Protein AF-A0A2H0CZ23-F1 (afdb_monomer)

Nearest PDB structures (foldseek):
  6t1f-assembly2_D  TM=4.461E-01  e=4.868E+00  Caulobacter vibrioides NA1000
  6t1f-assembly2_C  TM=4.596E-01  e=5.507E+00  Ca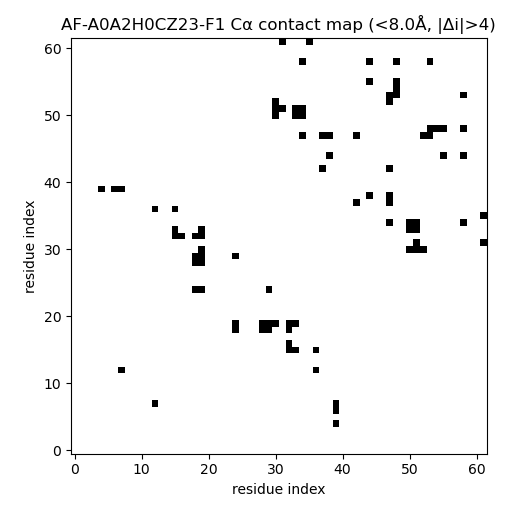ulobacter vibrioides NA1000
  6s6h-assembly1_A  TM=4.287E-01  e=5.507E+00  Caulobacter vibrioides NA1000

Mean predicted aligned error: 4.85 Å

Organism: NCBI:txid1974621

Radius of gyration: 11.57 Å; Cα contacts (8 Å, |Δi|>4): 46; chains: 1; bounding box: 27×20×35 Å

pLDDT: mean 87.69, std 11.13, range [39.78, 94.38]

Solvent-accessible surface area (backbone atoms only — not comparable to full-atom values): 3752 Å² total; per-residue (Å²): 132,79,80,76,74,79,72,73,51,74,66,57,52,49,52,36,53,48,46,57,70,39,89,84,50,51,73,68,55,28,28,50,36,51,38,54,53,38,55,64,69,69,52,55,69,70,55,42,23,68,77,41,70,43,51,75,67,59,63,74,72,108

Structure (mmCIF, N/CA/C/O backbone):
data_AF-A0A2H0CZ23-F1
#
_entry.id   AF-A0A2H0CZ23-F1
#
loop_
_atom_site.group_PDB
_atom_site.id
_atom_site.type_symbol
_atom_site.label_atom_id
_atom_site.label_alt_id
_atom_site.label_comp_id
_atom_site.label_asym_id
_atom_site.label_entity_id
_atom_site.label_seq_id
_atom_site.pdbx_PDB_ins_code
_atom_site.Cartn_x
_atom_site.Cartn_y
_atom_site.Cartn_z
_atom_site.occupancy
_atom_site.B_iso_or_equiv
_atom_site.auth_seq_id
_atom_site.auth_comp_id
_atom_site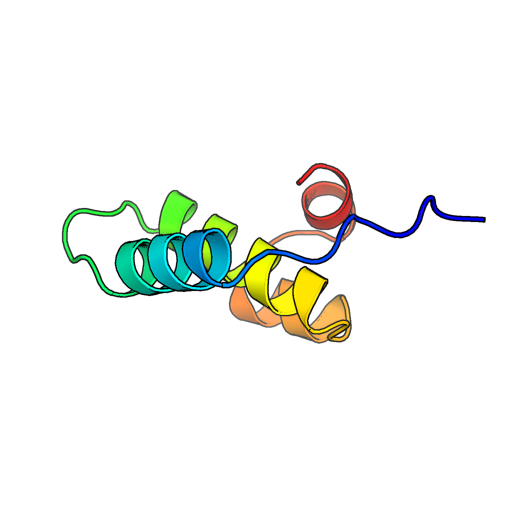.auth_asym_id
_atom_site.auth_atom_id
_atom_site.pdbx_PDB_model_num
ATOM 1 N N . MET A 1 1 ? 3.172 -12.270 -18.112 1.00 39.78 1 MET A N 1
ATOM 2 C CA . MET A 1 1 ? 1.763 -11.854 -17.984 1.00 39.78 1 MET A CA 1
ATOM 3 C C . MET A 1 1 ? 1.491 -11.842 -16.487 1.00 39.78 1 MET A C 1
ATOM 5 O O . MET A 1 1 ? 1.365 -12.915 -15.920 1.00 39.78 1 MET A O 1
ATOM 9 N N . TRP A 1 2 ? 1.624 -10.694 -15.812 1.00 52.41 2 TRP A N 1
ATOM 10 C CA . TRP A 1 2 ? 1.369 -10.644 -14.367 1.00 52.41 2 TRP A CA 1
ATOM 11 C C . TRP A 1 2 ? -0.115 -10.933 -14.154 1.00 52.41 2 TRP A C 1
ATOM 13 O O . TRP A 1 2 ? -0.950 -10.281 -14.784 1.00 52.41 2 TRP A O 1
ATOM 23 N N . GLU A 1 3 ? -0.424 -11.964 -13.362 1.00 50.97 3 GLU A N 1
ATOM 24 C CA . GLU A 1 3 ? -1.776 -12.200 -12.862 1.00 50.97 3 GLU A CA 1
ATOM 25 C C . GLU A 1 3 ? -2.286 -10.864 -12.335 1.00 50.97 3 GLU A C 1
ATOM 27 O O . GLU A 1 3 ? -1.674 -10.265 -11.453 1.00 50.97 3 GLU A O 1
ATOM 32 N N . LYS A 1 4 ? -3.332 -10.334 -12.974 1.00 57.62 4 LYS A N 1
ATOM 33 C CA . LYS A 1 4 ? -3.905 -9.045 -12.602 1.00 57.62 4 LYS A CA 1
ATOM 34 C C . LYS A 1 4 ? -4.295 -9.150 -11.134 1.00 57.62 4 LYS A C 1
ATOM 36 O O . LYS A 1 4 ? -5.224 -9.895 -10.819 1.00 57.62 4 LYS A O 1
ATOM 41 N N . CYS A 1 5 ? -3.570 -8.448 -10.261 1.00 65.50 5 CYS A N 1
ATOM 42 C CA . CYS A 1 5 ? -3.919 -8.330 -8.853 1.00 65.50 5 CYS A CA 1
ATOM 43 C C . CYS A 1 5 ? -5.421 -8.060 -8.762 1.00 65.50 5 CYS A C 1
ATOM 45 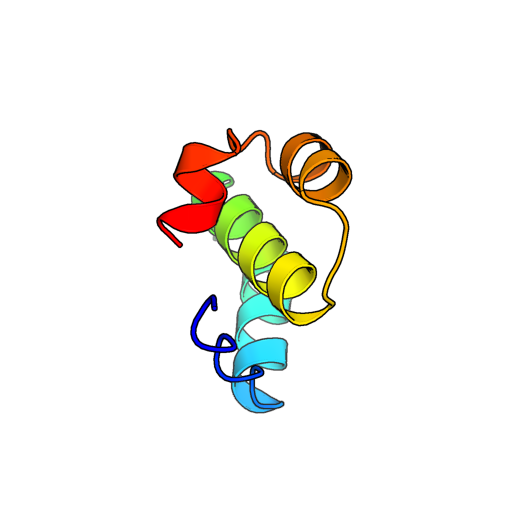O O . CYS A 1 5 ? -5.953 -7.191 -9.460 1.00 65.50 5 CYS A O 1
ATOM 47 N N . LYS A 1 6 ? -6.126 -8.868 -7.969 1.00 74.31 6 LYS A N 1
ATOM 48 C CA . LYS A 1 6 ? -7.565 -8.709 -7.797 1.00 74.31 6 LYS A CA 1
ATOM 49 C C . LYS A 1 6 ? -7.806 -7.315 -7.221 1.00 74.31 6 LYS A C 1
ATOM 51 O O . LYS A 1 6 ? -7.301 -7.028 -6.139 1.00 74.31 6 LYS A O 1
ATOM 56 N N . LYS A 1 7 ? -8.560 -6.479 -7.947 1.00 87.25 7 LYS A N 1
ATOM 57 C CA . LYS A 1 7 ? -8.931 -5.138 -7.480 1.00 87.25 7 LYS A CA 1
ATOM 58 C C . LYS A 1 7 ? -9.542 -5.223 -6.085 1.00 87.25 7 LYS A C 1
ATOM 60 O O . LYS A 1 7 ? -10.332 -6.136 -5.801 1.00 87.25 7 LYS A O 1
ATOM 65 N N . LEU A 1 8 ? -9.172 -4.278 -5.234 1.00 90.56 8 LEU A N 1
ATOM 66 C CA . LEU A 1 8 ? -9.711 -4.152 -3.893 1.00 90.56 8 LEU A CA 1
ATOM 67 C C . LEU A 1 8 ? -11.209 -3.863 -3.974 1.00 90.56 8 LEU A C 1
ATOM 69 O O . LEU A 1 8 ? -11.685 -3.095 -4.810 1.00 90.56 8 LEU A O 1
ATOM 73 N N . ASN A 1 9 ? -11.977 -4.481 -3.083 1.00 93.38 9 ASN A N 1
ATOM 74 C CA . ASN A 1 9 ? -13.372 -4.108 -2.907 1.00 93.38 9 ASN A CA 1
ATOM 75 C C . ASN A 1 9 ? -13.491 -2.858 -2.019 1.00 93.38 9 ASN A C 1
ATOM 77 O O . ASN A 1 9 ? -12.565 -2.474 -1.303 1.00 93.38 9 ASN A O 1
ATOM 81 N N . GLN A 1 10 ? -14.672 -2.240 -2.019 1.00 92.94 10 GLN A N 1
ATOM 82 C CA . GLN A 1 10 ? -14.912 -1.001 -1.278 1.00 92.94 10 GLN A CA 1
ATOM 83 C C . GLN A 1 10 ? -14.678 -1.135 0.236 1.00 92.94 10 GLN A C 1
ATOM 85 O O . GLN A 1 10 ? -14.222 -0.187 0.872 1.00 92.94 10 GLN A O 1
ATOM 90 N N . LYS A 1 11 ? -14.932 -2.318 0.812 1.00 94.19 11 LYS A N 1
ATOM 91 C CA . LYS A 1 11 ? -14.665 -2.592 2.229 1.00 94.19 11 LYS A CA 1
ATOM 92 C C . LYS A 1 11 ? -13.162 -2.577 2.521 1.00 94.19 11 LYS A C 1
ATOM 94 O O . LYS A 1 11 ? -12.746 -1.948 3.484 1.00 94.19 11 LYS A O 1
ATOM 99 N N . GLN A 1 12 ? -12.354 -3.204 1.669 1.00 93.44 12 GLN A N 1
ATOM 100 C CA . GLN A 1 12 ? -10.895 -3.215 1.796 1.00 93.44 12 GLN A CA 1
ATOM 101 C C . GLN A 1 12 ? -10.307 -1.810 1.640 1.00 93.44 12 GLN A C 1
ATOM 103 O O . GLN A 1 12 ? -9.454 -1.416 2.428 1.00 93.44 12 GLN A O 1
ATOM 108 N N . ILE A 1 13 ? -10.798 -1.027 0.673 1.00 94.19 13 ILE A N 1
ATOM 109 C CA . ILE A 1 13 ? -10.384 0.374 0.497 1.00 94.19 13 ILE A CA 1
ATOM 110 C C . ILE A 1 13 ? -10.695 1.186 1.762 1.00 94.19 13 ILE A C 1
ATOM 112 O O . ILE A 1 13 ? -9.845 1.935 2.242 1.00 94.19 13 ILE A O 1
ATOM 116 N N . TYR A 1 14 ? -11.889 1.005 2.333 1.00 94.38 14 TYR A N 1
ATOM 117 C CA . TYR A 1 14 ? -12.294 1.669 3.571 1.00 94.38 14 TYR A CA 1
ATOM 118 C C . TYR A 1 14 ? -11.423 1.262 4.771 1.00 94.38 14 TYR A C 1
ATOM 120 O O . TYR A 1 14 ? -10.957 2.123 5.514 1.00 94.38 14 TYR A O 1
ATOM 128 N N . GLU A 1 15 ? -11.146 -0.032 4.940 1.00 93.25 15 GLU A N 1
ATOM 129 C CA . GLU A 1 15 ? -10.278 -0.544 6.008 1.00 93.25 15 GLU A CA 1
ATOM 130 C C . GLU A 1 15 ? -8.849 0.002 5.899 1.00 93.25 15 GLU A C 1
ATOM 132 O O . GLU A 1 15 ? -8.282 0.450 6.896 1.00 93.25 15 GLU A O 1
ATOM 137 N N . LEU A 1 16 ? -8.283 0.038 4.690 1.00 93.56 16 LEU A N 1
ATOM 138 C CA . LEU A 1 16 ? -6.951 0.593 4.442 1.00 93.56 16 LEU A CA 1
ATOM 139 C C . LEU A 1 16 ? -6.912 2.106 4.681 1.00 93.56 16 LEU A C 1
ATOM 141 O O . LEU A 1 16 ? -5.968 2.605 5.291 1.00 93.56 16 LEU A O 1
ATOM 145 N N . GLY A 1 17 ? -7.948 2.834 4.259 1.00 92.50 17 GLY A N 1
ATOM 146 C CA . GLY A 1 17 ? -8.091 4.261 4.543 1.00 92.50 17 GLY A CA 1
ATOM 147 C C . GLY A 1 17 ? -8.171 4.545 6.044 1.00 92.50 17 GLY A C 1
ATOM 148 O O . GLY A 1 17 ? -7.509 5.455 6.540 1.00 92.50 17 GLY A O 1
ATOM 149 N N . ASN A 1 18 ? -8.916 3.732 6.793 1.00 93.12 18 ASN A N 1
ATOM 150 C CA . ASN A 1 18 ? -8.967 3.835 8.249 1.00 93.12 18 ASN A CA 1
ATOM 151 C C . ASN A 1 18 ? -7.605 3.560 8.884 1.00 93.12 18 ASN A C 1
ATOM 153 O O . ASN A 1 18 ? -7.196 4.316 9.758 1.00 93.12 18 ASN A O 1
ATOM 157 N N . LEU A 1 19 ? -6.882 2.540 8.417 1.00 91.56 19 LEU A N 1
ATOM 158 C CA . LEU A 1 19 ? -5.544 2.222 8.917 1.00 91.56 19 LEU A CA 1
ATOM 159 C C . LEU A 1 19 ? -4.582 3.403 8.728 1.00 91.56 19 LEU A C 1
ATOM 161 O O . LEU A 1 19 ? -3.799 3.721 9.614 1.00 91.56 19 LEU A O 1
ATOM 165 N N . ILE A 1 20 ? -4.659 4.093 7.590 1.00 91.50 20 ILE A N 1
ATOM 166 C CA . ILE A 1 20 ? -3.815 5.265 7.312 1.00 91.50 20 ILE A CA 1
ATOM 167 C C . ILE A 1 20 ? -4.132 6.434 8.252 1.00 91.50 20 ILE A C 1
ATOM 169 O O . ILE A 1 20 ? -3.226 7.172 8.636 1.00 91.50 20 ILE A O 1
ATOM 173 N N . ASN A 1 21 ? -5.402 6.601 8.622 1.00 90.06 21 ASN A N 1
ATOM 174 C CA . ASN A 1 21 ? -5.874 7.726 9.429 1.00 90.06 21 ASN A CA 1
ATOM 175 C C . ASN A 1 21 ? -5.854 7.459 10.946 1.00 90.06 21 ASN A C 1
ATOM 177 O O . ASN A 1 21 ? -6.038 8.387 11.735 1.00 90.06 21 ASN A O 1
ATOM 181 N N . GLN A 1 22 ? -5.646 6.215 11.381 1.00 90.69 22 GLN A N 1
ATOM 182 C CA . GLN A 1 22 ? -5.596 5.855 12.796 1.00 90.69 22 GLN A CA 1
ATOM 183 C C . GLN A 1 22 ? -4.247 6.228 13.424 1.00 90.69 22 GLN A C 1
ATOM 185 O O . GLN A 1 22 ? -3.192 5.754 13.014 1.00 90.69 22 GLN A O 1
ATOM 190 N N . SER A 1 23 ? -4.282 7.018 14.501 1.00 77.06 23 SER A N 1
ATOM 191 C CA . SER A 1 23 ? -3.080 7.440 15.240 1.00 77.06 23 SER A CA 1
ATOM 192 C C . SER A 1 23 ? -2.350 6.299 15.962 1.00 77.06 23 SER A C 1
ATOM 194 O O . SER A 1 23 ? -1.197 6.466 16.353 1.00 77.06 23 SER A O 1
ATOM 196 N N . GLN A 1 24 ? -3.011 5.151 16.147 1.00 86.62 24 GLN A N 1
ATOM 197 C CA . GLN A 1 24 ? -2.444 3.961 16.792 1.00 86.62 24 GLN A CA 1
ATOM 198 C C . GLN A 1 24 ? -1.692 3.045 15.817 1.00 86.62 24 GLN A C 1
ATOM 200 O O . GLN A 1 24 ? -0.953 2.167 16.260 1.00 86.62 24 GLN A O 1
ATOM 205 N N . SER A 1 25 ? -1.861 3.228 14.505 1.00 88.31 25 SER A N 1
ATOM 206 C CA . SER A 1 25 ? -1.176 2.410 13.508 1.00 88.31 25 SER A CA 1
ATOM 207 C C . SER A 1 25 ? 0.307 2.752 13.457 1.00 88.31 25 SER A C 1
ATOM 209 O O . SER A 1 25 ? 0.712 3.919 13.449 1.00 88.31 25 SER A O 1
A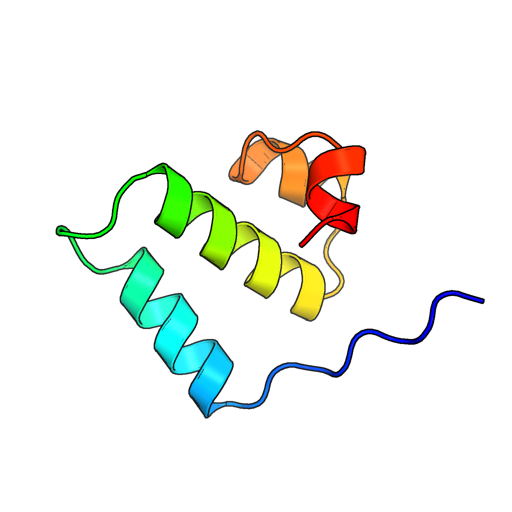TOM 211 N N . SER A 1 26 ? 1.156 1.730 13.387 1.00 90.69 26 SER A N 1
ATOM 212 C CA . SER A 1 26 ? 2.583 1.960 13.221 1.00 90.69 26 SER A CA 1
ATOM 213 C C . SER A 1 26 ? 2.853 2.590 11.855 1.00 90.69 26 SER A C 1
ATOM 215 O O . SER A 1 26 ? 2.221 2.264 10.848 1.00 90.69 26 SER A O 1
ATOM 217 N N . GLY A 1 27 ? 3.885 3.431 11.766 1.00 90.56 27 GLY A N 1
ATOM 218 C CA . GLY A 1 27 ? 4.273 4.018 10.480 1.00 90.56 27 GLY A CA 1
ATOM 219 C C . GLY A 1 27 ? 4.611 2.970 9.407 1.00 90.56 27 GLY A C 1
ATOM 220 O O . GLY A 1 27 ? 4.548 3.270 8.218 1.00 90.56 27 GLY A O 1
ATOM 221 N N . LYS A 1 28 ? 4.962 1.734 9.797 1.00 91.12 28 LYS A N 1
ATOM 222 C CA . LYS A 1 28 ? 5.173 0.621 8.859 1.00 91.12 28 LYS A CA 1
ATOM 223 C C . LYS A 1 28 ? 3.853 0.128 8.265 1.00 91.12 28 LYS A C 1
ATOM 225 O O . LYS A 1 28 ? 3.810 -0.110 7.061 1.00 91.12 28 LYS A O 1
ATOM 230 N N . GLU A 1 29 ? 2.813 -0.014 9.080 1.00 91.19 29 GLU A N 1
ATOM 231 C CA . GLU A 1 29 ? 1.482 -0.432 8.629 1.00 91.19 29 GLU A CA 1
ATOM 232 C C . GLU A 1 29 ? 0.837 0.644 7.758 1.00 91.19 29 GLU A C 1
ATOM 234 O O . GLU A 1 29 ? 0.332 0.319 6.689 1.00 91.19 29 GLU A O 1
ATOM 239 N N . VAL A 1 30 ? 0.967 1.921 8.134 1.00 93.69 30 VAL A N 1
ATOM 240 C CA . VAL A 1 30 ? 0.483 3.048 7.318 1.00 93.69 30 VAL A CA 1
ATOM 241 C C . VAL A 1 30 ? 1.120 3.026 5.928 1.00 93.69 30 VAL A C 1
ATOM 243 O O . VAL A 1 30 ? 0.413 3.063 4.924 1.00 93.69 30 VAL A O 1
ATOM 246 N N . ARG A 1 31 ? 2.450 2.880 5.843 1.00 93.75 31 ARG A N 1
ATOM 247 C CA . ARG A 1 31 ? 3.151 2.799 4.548 1.00 93.75 31 ARG A CA 1
ATOM 248 C C . ARG A 1 31 ? 2.767 1.555 3.751 1.00 93.75 31 ARG A C 1
ATOM 250 O O . ARG A 1 31 ? 2.688 1.631 2.529 1.00 93.75 31 ARG A O 1
ATOM 257 N N . ARG A 1 32 ? 2.486 0.434 4.426 1.00 93.12 32 ARG A N 1
ATOM 258 C CA . ARG A 1 32 ? 1.975 -0.779 3.775 1.00 93.12 32 ARG A CA 1
ATOM 259 C C . ARG A 1 32 ? 0.597 -0.538 3.167 1.00 93.12 32 ARG A C 1
ATOM 261 O O . ARG A 1 32 ? 0.395 -0.850 2.000 1.00 93.12 32 ARG A O 1
ATOM 268 N N . ALA A 1 33 ? -0.323 0.045 3.930 1.00 93.62 33 ALA A N 1
ATOM 269 C CA . ALA A 1 33 ? -1.671 0.341 3.461 1.00 93.62 33 ALA A CA 1
ATOM 270 C C . ALA A 1 33 ? -1.669 1.353 2.305 1.00 93.62 33 ALA A C 1
ATOM 272 O O . ALA A 1 33 ? -2.371 1.155 1.317 1.00 93.62 33 A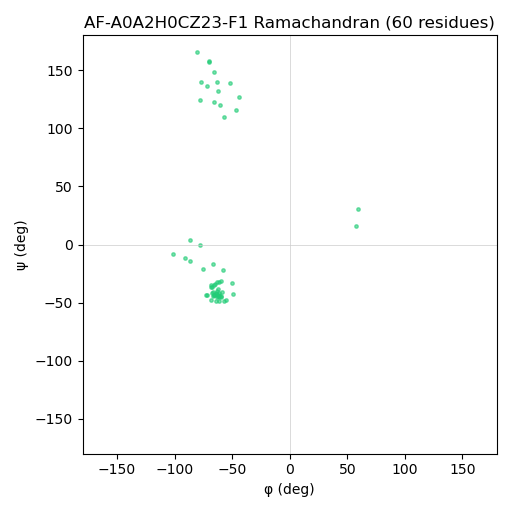LA A O 1
ATOM 273 N N . GLN A 1 34 ? -0.815 2.379 2.380 1.00 93.56 34 GLN A N 1
ATOM 274 C CA . GLN A 1 34 ? -0.589 3.328 1.285 1.00 93.56 34 GLN A CA 1
ATOM 275 C C . GLN A 1 34 ? -0.079 2.628 0.022 1.00 93.56 34 GLN A C 1
ATOM 277 O O . GLN A 1 34 ? -0.591 2.887 -1.062 1.00 93.56 34 GLN A O 1
ATOM 282 N N . ALA A 1 35 ? 0.895 1.720 0.148 1.00 94.12 35 ALA A N 1
ATOM 283 C CA . ALA A 1 35 ? 1.430 0.983 -0.995 1.00 94.12 35 ALA A CA 1
ATOM 284 C C . ALA A 1 35 ? 0.355 0.130 -1.679 1.00 94.12 35 ALA A C 1
ATOM 286 O O . ALA A 1 35 ? 0.243 0.154 -2.900 1.00 94.12 35 ALA A O 1
ATOM 287 N N . VAL A 1 36 ? -0.454 -0.582 -0.889 1.00 93.00 36 VAL A N 1
ATOM 288 C CA . VAL A 1 36 ? -1.533 -1.442 -1.392 1.00 93.00 36 VAL A CA 1
ATOM 289 C C . VAL A 1 36 ? -2.608 -0.626 -2.119 1.00 93.00 36 VAL A C 1
ATOM 291 O O . VAL A 1 36 ? -3.049 -1.032 -3.190 1.00 93.00 36 VAL A O 1
ATOM 294 N N . LEU A 1 37 ? -2.991 0.542 -1.594 1.00 93.00 37 LEU A N 1
ATOM 295 C CA . LEU A 1 37 ? -3.960 1.422 -2.259 1.00 93.00 37 LEU A CA 1
ATOM 296 C C . LEU A 1 37 ? -3.432 1.992 -3.578 1.00 93.00 37 LEU A C 1
ATOM 298 O O . LEU A 1 37 ? -4.154 2.002 -4.568 1.00 93.00 37 LEU A O 1
ATOM 302 N N . LEU A 1 38 ? -2.179 2.447 -3.609 1.00 92.94 38 LEU A N 1
ATOM 303 C CA . LEU A 1 38 ? -1.584 2.996 -4.829 1.00 92.94 38 LEU A CA 1
ATOM 304 C C . LEU A 1 38 ? -1.378 1.911 -5.899 1.00 92.94 38 LEU A C 1
ATOM 306 O O . LEU A 1 38 ? -1.569 2.171 -7.084 1.00 92.94 38 LEU A O 1
ATOM 310 N N . LEU A 1 39 ? -1.044 0.680 -5.490 1.00 90.94 39 LEU A N 1
ATOM 311 C CA . LEU A 1 39 ? -1.004 -0.473 -6.394 1.00 90.94 39 LEU A CA 1
ATOM 312 C C . LEU A 1 39 ? -2.378 -0.770 -6.997 1.00 90.94 39 LEU A C 1
ATOM 314 O O . LEU A 1 39 ? -2.479 -1.009 -8.199 1.00 90.94 39 LEU A O 1
ATOM 318 N N . ASP A 1 40 ? -3.434 -0.734 -6.183 1.00 91.12 40 ASP A N 1
ATOM 319 C CA . ASP A 1 40 ? -4.806 -0.913 -6.661 1.00 91.12 40 ASP A CA 1
ATOM 320 C C . ASP A 1 40 ? -5.228 0.199 -7.630 1.00 91.12 40 ASP A C 1
ATOM 322 O O . ASP A 1 40 ? -5.948 -0.065 -8.589 1.00 91.12 40 ASP A O 1
ATOM 326 N N . GLN A 1 41 ? -4.721 1.419 -7.449 1.00 90.31 41 GLN A N 1
ATOM 327 C CA . GLN A 1 41 ? -4.941 2.558 -8.346 1.00 90.31 41 GLN A CA 1
ATOM 328 C C . GLN A 1 41 ? -4.093 2.517 -9.630 1.00 90.31 41 GLN A C 1
ATOM 330 O O . GLN A 1 41 ? -4.253 3.389 -10.477 1.00 90.31 41 GLN A O 1
ATOM 335 N N . GLU A 1 42 ? -3.252 1.491 -9.811 1.00 89.56 42 GLU A N 1
ATOM 336 C CA . GLU A 1 42 ? -2.336 1.345 -10.956 1.00 89.56 42 GLU A CA 1
ATOM 337 C C . GLU A 1 42 ? -1.331 2.507 -11.085 1.00 89.56 42 GLU A C 1
ATOM 339 O O . GLU A 1 42 ? -0.872 2.840 -12.178 1.00 89.56 42 GLU A O 1
ATOM 344 N N . GLU A 1 43 ? -0.954 3.103 -9.951 1.00 92.38 43 GLU A N 1
ATOM 345 C CA . GLU A 1 43 ? 0.041 4.172 -9.886 1.00 92.38 43 GLU A CA 1
ATOM 346 C C . GLU A 1 43 ? 1.462 3.671 -10.192 1.00 92.38 43 GLU A C 1
ATOM 348 O O . GLU A 1 43 ? 1.810 2.501 -10.003 1.00 92.38 43 GLU A O 1
ATOM 353 N N . ASP A 1 44 ? 2.332 4.587 -10.626 1.00 92.25 44 ASP A N 1
ATOM 354 C CA . ASP A 1 44 ? 3.724 4.266 -10.953 1.00 92.25 44 ASP A CA 1
ATOM 355 C C . ASP A 1 44 ? 4.487 3.751 -9.714 1.00 92.25 44 ASP A C 1
ATOM 357 O O . ASP A 1 44 ? 4.511 4.386 -8.655 1.00 92.25 44 ASP A O 1
ATOM 361 N N . LEU A 1 45 ? 5.208 2.636 -9.868 1.00 90.56 45 LEU A N 1
ATOM 362 C CA . LEU A 1 45 ? 6.114 2.076 -8.859 1.00 90.56 45 LEU A CA 1
ATOM 363 C C . LEU A 1 45 ? 7.102 3.116 -8.298 1.00 90.56 45 LEU A C 1
ATOM 365 O O . LEU A 1 45 ? 7.466 3.048 -7.122 1.00 90.56 45 LEU A O 1
ATOM 369 N N . ALA A 1 46 ? 7.536 4.087 -9.106 1.00 92.31 46 ALA A N 1
ATOM 370 C CA . ALA A 1 46 ? 8.389 5.187 -8.666 1.00 92.31 46 ALA A CA 1
ATOM 371 C C . ALA A 1 46 ? 7.659 6.157 -7.720 1.00 92.31 46 ALA A C 1
ATOM 373 O O . ALA A 1 46 ? 8.258 6.672 -6.771 1.00 92.31 46 ALA A O 1
ATOM 374 N N . LEU A 1 47 ? 6.367 6.416 -7.941 1.00 92.69 47 LEU A N 1
ATOM 375 C CA . LEU A 1 47 ? 5.536 7.185 -7.012 1.00 92.69 4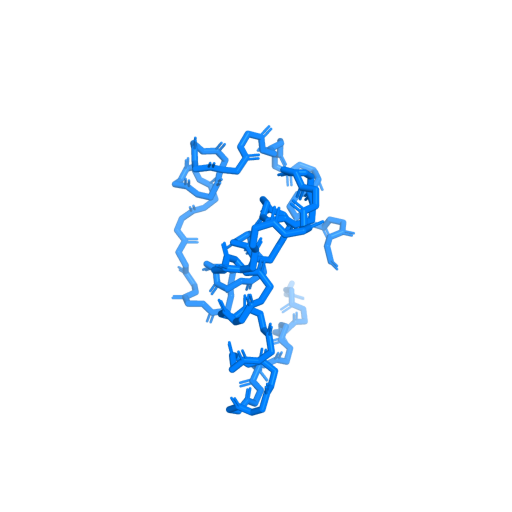7 LEU A CA 1
ATOM 376 C C . LEU A 1 47 ? 5.318 6.402 -5.715 1.00 92.69 47 LEU A C 1
ATOM 378 O O . LEU A 1 47 ? 5.573 6.935 -4.633 1.00 92.69 47 LEU A O 1
ATOM 382 N N . ILE A 1 48 ? 4.946 5.126 -5.827 1.00 92.31 48 ILE A N 1
ATOM 383 C CA . ILE A 1 48 ? 4.726 4.230 -4.685 1.00 92.31 48 ILE A CA 1
ATOM 384 C C . ILE A 1 48 ? 5.976 4.178 -3.806 1.00 92.31 48 ILE A C 1
ATOM 386 O O . ILE A 1 48 ? 5.890 4.377 -2.592 1.00 92.31 48 ILE A O 1
ATOM 390 N N . GLY A 1 49 ? 7.153 3.998 -4.407 1.00 92.56 49 GLY A N 1
ATOM 391 C CA . GLY A 1 49 ? 8.426 3.988 -3.690 1.00 92.56 49 GLY A CA 1
ATOM 392 C C . GLY A 1 49 ? 8.740 5.314 -2.990 1.00 92.56 49 GLY A C 1
ATOM 393 O O . GLY A 1 49 ? 9.219 5.302 -1.857 1.00 92.56 49 GLY A O 1
ATOM 394 N N . ARG A 1 50 ? 8.419 6.465 -3.599 1.00 93.56 50 ARG A N 1
ATOM 395 C CA . ARG A 1 50 ? 8.622 7.787 -2.972 1.00 93.56 50 ARG A CA 1
ATOM 396 C C . ARG A 1 50 ? 7.735 7.999 -1.747 1.00 93.56 50 ARG A C 1
ATOM 398 O O . ARG A 1 50 ? 8.225 8.487 -0.731 1.00 93.56 50 ARG A O 1
ATOM 405 N N . VAL A 1 51 ? 6.462 7.615 -1.825 1.00 91.25 51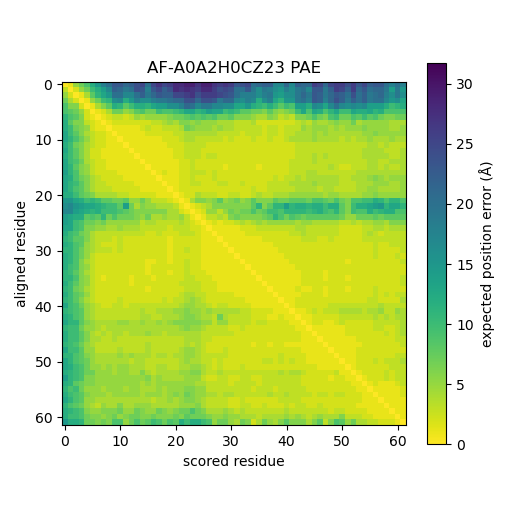 VAL A N 1
ATOM 406 C CA . VAL A 1 51 ? 5.491 7.801 -0.731 1.00 91.25 51 VAL A CA 1
ATOM 407 C C . VAL A 1 51 ? 5.760 6.828 0.419 1.00 91.25 51 VAL A C 1
ATOM 409 O O . VAL A 1 51 ? 5.762 7.207 1.589 1.00 91.25 51 VAL A O 1
ATOM 412 N N . THR A 1 52 ? 6.035 5.566 0.095 1.00 92.56 52 THR A N 1
ATOM 413 C CA . THR A 1 52 ? 6.053 4.465 1.076 1.00 92.56 52 THR A CA 1
ATOM 414 C C . THR A 1 52 ? 7.460 4.060 1.508 1.00 92.56 52 THR A C 1
ATOM 416 O O . THR A 1 52 ? 7.626 3.268 2.439 1.00 92.56 52 THR A O 1
ATOM 419 N N . LYS A 1 53 ? 8.493 4.603 0.851 1.00 92.94 53 LYS A N 1
ATOM 420 C CA . LYS A 1 53 ? 9.907 4.219 0.999 1.00 92.94 53 LYS A CA 1
ATOM 421 C C . LYS A 1 53 ? 10.180 2.736 0.716 1.00 92.94 53 LYS A C 1
ATOM 423 O O . LYS A 1 53 ? 11.238 2.233 1.093 1.00 92.94 53 LYS A O 1
ATOM 428 N N . TYR A 1 54 ? 9.250 2.027 0.078 1.00 91.81 54 TYR A N 1
ATOM 429 C CA . TYR A 1 54 ? 9.468 0.650 -0.343 1.00 91.81 54 TYR A CA 1
ATOM 430 C C . TYR A 1 54 ? 10.327 0.595 -1.601 1.00 91.81 54 TYR A C 1
ATOM 432 O O . TYR A 1 54 ? 10.178 1.381 -2.535 1.00 91.81 54 TYR A O 1
ATOM 440 N N . SER A 1 55 ? 11.233 -0.376 -1.623 1.00 91.06 55 SER A N 1
ATOM 441 C CA . SER A 1 55 ? 11.924 -0.770 -2.842 1.00 91.06 55 SER A CA 1
ATOM 442 C C . SER A 1 55 ? 10.957 -1.466 -3.797 1.00 91.06 55 SER A C 1
ATOM 444 O O . SER A 1 55 ? 9.969 -2.068 -3.379 1.00 91.06 55 SER A O 1
ATOM 446 N N . ARG A 1 56 ? 11.294 -1.470 -5.090 1.00 87.69 56 ARG A N 1
ATOM 447 C CA . ARG A 1 56 ? 10.530 -2.190 -6.117 1.00 87.69 56 ARG A CA 1
ATOM 448 C C . ARG A 1 56 ? 10.241 -3.642 -5.724 1.00 87.69 56 ARG A C 1
ATOM 450 O O . ARG A 1 56 ? 9.123 -4.096 -5.901 1.00 87.69 56 ARG A O 1
ATOM 457 N N . ARG A 1 57 ? 11.227 -4.349 -5.159 1.00 90.19 57 ARG A N 1
ATOM 458 C CA . ARG A 1 57 ? 11.059 -5.737 -4.702 1.00 90.19 57 ARG A CA 1
ATOM 459 C C . ARG A 1 57 ? 9.998 -5.851 -3.609 1.00 90.19 57 ARG A C 1
ATOM 461 O O . ARG A 1 57 ? 9.095 -6.658 -3.736 1.00 90.19 57 ARG A O 1
ATOM 468 N N . GLN A 1 58 ? 10.071 -4.992 -2.595 1.00 88.56 58 GLN A N 1
ATOM 469 C CA . GLN A 1 58 ? 9.095 -4.984 -1.503 1.00 88.56 58 GLN A CA 1
ATOM 470 C C . GLN A 1 58 ? 7.677 -4.684 -1.985 1.00 88.56 58 GLN A C 1
ATOM 472 O O . GLN A 1 58 ? 6.739 -5.196 -1.398 1.00 88.56 58 GLN A O 1
ATOM 477 N N . ILE A 1 59 ? 7.522 -3.875 -3.035 1.00 86.19 59 ILE A N 1
ATOM 478 C CA . ILE A 1 59 ? 6.216 -3.579 -3.634 1.00 86.19 59 ILE A CA 1
ATOM 479 C C . ILE A 1 59 ? 5.620 -4.824 -4.315 1.00 86.19 59 ILE A C 1
ATOM 481 O O . ILE A 1 59 ? 4.416 -5.025 -4.239 1.00 86.19 59 ILE A O 1
ATOM 485 N N . PHE A 1 60 ? 6.444 -5.671 -4.942 1.00 84.25 60 PHE A N 1
ATOM 486 C CA . PHE A 1 60 ? 5.988 -6.940 -5.530 1.00 84.25 60 PHE A CA 1
ATOM 487 C C . PHE A 1 60 ? 5.707 -8.039 -4.496 1.00 84.25 60 PHE A C 1
ATOM 489 O O . PHE A 1 60 ? 4.974 -8.970 -4.806 1.00 84.25 60 PHE A O 1
ATOM 496 N N . ASP A 1 61 ? 6.280 -7.933 -3.295 1.00 85.62 61 ASP A N 1
ATOM 497 C CA . ASP A 1 61 ? 6.080 -8.888 -2.197 1.00 85.62 61 ASP A CA 1
ATOM 498 C C . ASP A 1 61 ? 4.832 -8.560 -1.331 1.00 85.62 61 ASP A C 1
ATOM 500 O O . ASP A 1 61 ? 4.625 -9.198 -0.293 1.00 85.62 61 ASP A O 1
ATOM 504 N N . LEU A 1 62 ? 4.038 -7.539 -1.698 1.00 80.81 62 LEU A N 1
ATOM 505 C CA . LEU A 1 62 ? 2.838 -7.099 -0.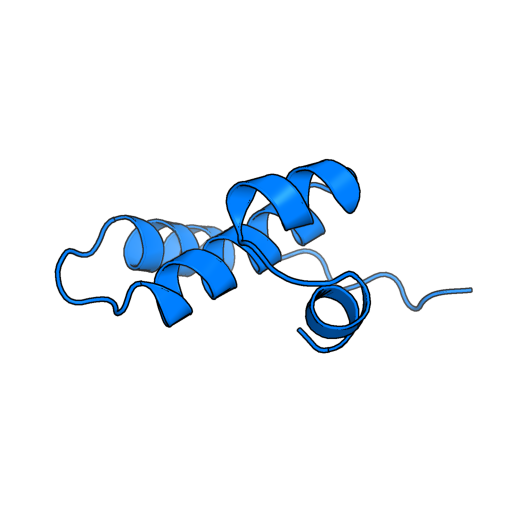964 1.00 80.81 62 LEU A CA 1
ATOM 506 C C . LEU A 1 62 ? 1.606 -7.957 -1.232 1.00 80.81 62 LEU A C 1
ATOM 508 O O . LEU A 1 62 ? 0.918 -8.223 -0.213 1.00 80.81 62 LEU A O 1
#

Sequence (62 aa):
MWEKCKK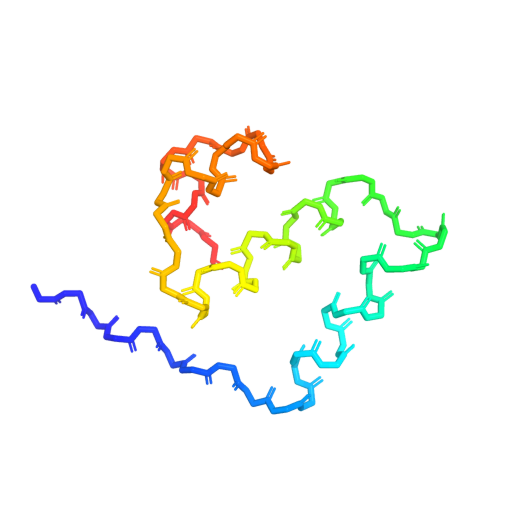LNQKQIYELGNLINQSQSSGKEVRRAQAVLLLDQEEDLALIGRVTKYSRRQIFDL

Secondary structure (DSSP, 8-state):
-----PPPPHHHHHHHHHHHH-TTS-HHHHHHHHHHHHHHTT--HHHHHHHH---HHHHHT-

Foldseek 3Di:
DPPQPDQDDPVLLVVLVVLLVDPPHDLLSNLVSQLVVCVSVVHDPVVNCVSSVDDPVVSVVD